Protein AF-A0A8J3IHF6-F1 (afdb_monomer_lite)

Secondary structure (DSSP, 8-state):
-PPPP--------TTSSHHHHHHHHHHHH-PPP--HHHHHHHHH-S-TT-TT-

InterPro domains:
  IPR027417 P-loop containing nucleoside triphosphate hydrolase [G3DSA:3.40.50.300] (2-51)
  IPR027417 P-loop containing nucleoside triphosphate hydrolase [SSF52540] (3-45)

Structure (mmCIF, N/CA/C/O backbone):
data_AF-A0A8J3IHF6-F1
#
_entry.id   AF-A0A8J3IHF6-F1
#
loop_
_atom_site.group_PDB
_atom_site.id
_atom_site.type_symbol
_atom_site.label_atom_id
_atom_site.label_alt_id
_atom_site.label_comp_id
_atom_site.label_asym_id
_atom_site.label_entity_id
_atom_site.label_seq_id
_atom_site.pdbx_PDB_ins_code
_atom_site.Cartn_x
_atom_site.Cartn_y
_atom_site.Cartn_z
_atom_site.occupancy
_atom_site.B_iso_or_equiv
_atom_site.auth_seq_id
_atom_site.auth_comp_id
_atom_site.auth_asym_id
_atom_site.auth_atom_id
_atom_site.pdbx_PDB_model_num
ATOM 1 N N . MET A 1 1 ? -22.238 -1.532 19.052 1.00 63.75 1 MET A N 1
ATOM 2 C CA . MET A 1 1 ? -22.257 -0.617 17.884 1.00 63.75 1 MET A CA 1
ATOM 3 C C . MET A 1 1 ? -21.862 -1.396 16.636 1.00 63.75 1 MET A C 1
ATOM 5 O O . MET A 1 1 ? -20.808 -2.016 16.657 1.00 63.75 1 MET A O 1
ATOM 9 N N . LYS A 1 2 ? -22.675 -1.399 15.567 1.00 73.69 2 LYS A N 1
ATOM 10 C CA . LYS A 1 2 ? -22.236 -1.940 14.265 1.00 73.69 2 LYS A CA 1
ATOM 11 C C . LYS A 1 2 ? -21.209 -0.983 13.660 1.00 73.69 2 LYS A C 1
ATOM 13 O O . LYS A 1 2 ? -21.479 0.211 13.539 1.00 73.69 2 LYS A O 1
ATOM 18 N N . ARG A 1 3 ? -20.033 -1.497 13.305 1.00 80.00 3 ARG A N 1
ATOM 19 C CA . ARG A 1 3 ? -18.980 -0.715 12.648 1.00 80.00 3 ARG A CA 1
ATOM 20 C C . ARG A 1 3 ? -19.414 -0.459 11.201 1.00 80.00 3 ARG A C 1
ATOM 22 O O . ARG A 1 3 ? -19.789 -1.403 10.508 1.00 80.00 3 ARG A O 1
ATOM 29 N N . LYS A 1 4 ? -19.430 0.804 10.763 1.00 91.62 4 LYS A N 1
ATOM 30 C CA . LYS A 1 4 ? -19.728 1.129 9.361 1.00 91.62 4 LYS A CA 1
ATOM 31 C C . LYS A 1 4 ? -18.583 0.616 8.477 1.00 91.62 4 LYS A C 1
ATOM 33 O O . LYS A 1 4 ? -17.428 0.795 8.872 1.00 91.62 4 LYS A O 1
ATOM 38 N N . PRO A 1 5 ? -18.874 0.007 7.316 1.00 92.06 5 PRO A N 1
ATOM 39 C CA . PRO A 1 5 ? -17.849 -0.276 6.320 1.00 92.06 5 PRO A CA 1
ATOM 40 C C . PRO A 1 5 ? -17.108 1.012 5.946 1.00 92.06 5 PRO A C 1
ATOM 42 O O . PRO A 1 5 ? -17.734 2.062 5.797 1.00 92.06 5 PRO A O 1
ATOM 45 N N . LEU A 1 6 ? -15.785 0.931 5.822 1.00 92.81 6 LEU A N 1
ATOM 46 C CA . LEU A 1 6 ? -14.917 2.062 5.512 1.00 92.81 6 LEU A CA 1
ATOM 47 C C . LEU A 1 6 ? -13.943 1.655 4.411 1.00 92.81 6 LEU A C 1
ATOM 49 O O . LEU A 1 6 ? -13.317 0.601 4.496 1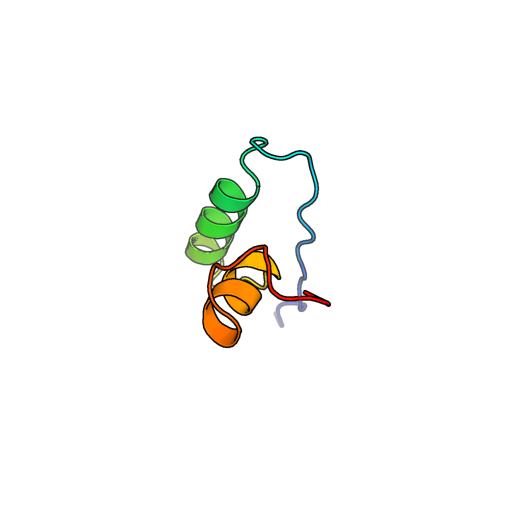.00 92.81 6 LEU A O 1
ATOM 53 N N . VAL A 1 7 ? -13.820 2.504 3.396 1.00 95.31 7 VAL A N 1
ATOM 54 C CA . VAL A 1 7 ? -12.864 2.342 2.300 1.00 95.31 7 VAL A CA 1
ATOM 55 C C . VAL A 1 7 ? -11.866 3.487 2.376 1.00 95.31 7 VAL A C 1
ATOM 57 O O . VAL A 1 7 ? -12.259 4.652 2.430 1.00 95.31 7 VAL A O 1
ATOM 60 N N . TYR A 1 8 ? -10.579 3.153 2.371 1.00 94.38 8 TYR A N 1
ATOM 61 C CA . TYR A 1 8 ? -9.493 4.122 2.294 1.00 94.38 8 TYR A CA 1
ATOM 62 C C . TYR A 1 8 ? -8.984 4.188 0.854 1.00 94.38 8 TYR A C 1
ATOM 64 O O . TYR A 1 8 ? -8.527 3.180 0.317 1.00 94.38 8 TYR A O 1
ATOM 72 N N . LEU A 1 9 ? -9.039 5.369 0.237 1.00 95.06 9 LEU A N 1
ATOM 73 C CA . LEU A 1 9 ? -8.431 5.624 -1.069 1.00 95.06 9 LEU A CA 1
ATOM 74 C C . LEU A 1 9 ? -7.100 6.354 -0.866 1.00 95.06 9 LEU A C 1
ATOM 76 O O . LEU A 1 9 ? -7.066 7.434 -0.280 1.00 95.06 9 LEU A O 1
ATOM 80 N N . ILE A 1 10 ? -6.003 5.757 -1.334 1.00 94.44 10 ILE A N 1
ATOM 81 C CA . ILE A 1 10 ? -4.644 6.282 -1.153 1.00 94.44 10 ILE A CA 1
ATOM 82 C C . ILE A 1 10 ? -4.078 6.659 -2.526 1.00 94.44 10 ILE A C 1
ATOM 84 O O . ILE A 1 10 ? -3.866 5.792 -3.370 1.00 94.44 10 ILE A O 1
ATOM 88 N N . CYS A 1 11 ? -3.789 7.946 -2.731 1.00 93.56 11 CYS A N 1
ATOM 89 C CA . CYS A 1 11 ? -3.297 8.507 -3.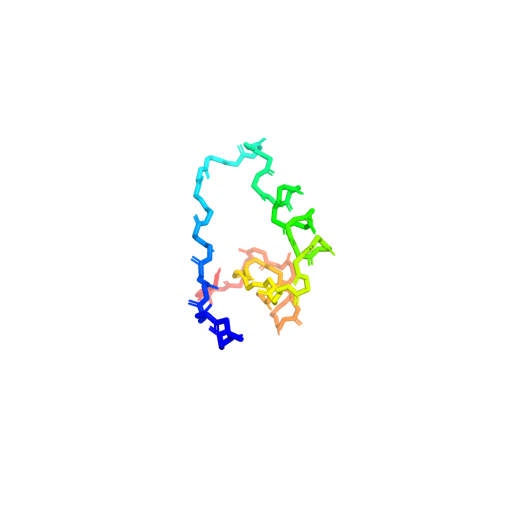996 1.00 93.56 11 CYS A CA 1
ATOM 90 C C . CYS A 1 11 ? -1.993 9.296 -3.794 1.00 93.56 11 CYS A C 1
ATOM 92 O O . CYS A 1 11 ? -1.680 9.721 -2.685 1.00 93.56 11 CYS A O 1
ATOM 94 N N . GLY A 1 12 ? -1.222 9.494 -4.868 1.00 93.56 12 GLY A N 1
ATOM 95 C CA . GLY A 1 12 ? 0.030 10.266 -4.845 1.00 93.56 12 GLY A CA 1
ATOM 96 C C . GLY A 1 12 ? 1.111 9.722 -5.783 1.00 93.56 12 GLY A C 1
ATOM 97 O O . GLY A 1 12 ? 0.966 8.642 -6.360 1.00 93.56 12 GLY A O 1
ATOM 98 N N . CYS A 1 13 ? 2.221 10.447 -5.908 1.00 93.81 13 CYS A N 1
ATOM 99 C CA . CYS A 1 13 ? 3.317 10.126 -6.830 1.00 93.81 13 CYS A CA 1
ATOM 100 C C . CYS A 1 13 ? 4.068 8.829 -6.471 1.00 93.81 13 CYS A C 1
ATOM 102 O O . CYS A 1 13 ? 3.987 8.322 -5.344 1.00 93.81 13 CYS A O 1
ATOM 104 N N . ILE A 1 14 ? 4.810 8.269 -7.432 1.00 91.00 14 ILE A N 1
ATOM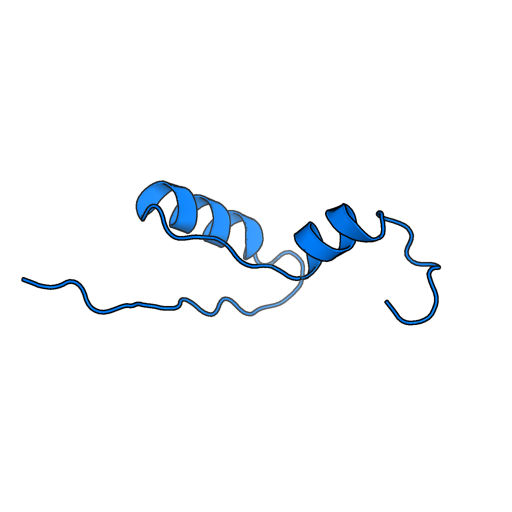 105 C CA . ILE A 1 14 ? 5.767 7.177 -7.178 1.00 91.00 14 ILE A CA 1
ATOM 106 C C . ILE A 1 14 ? 6.789 7.658 -6.135 1.00 91.00 14 ILE A C 1
ATOM 108 O O . ILE A 1 14 ? 7.167 8.825 -6.125 1.00 91.00 14 ILE A O 1
ATOM 112 N N . GLY A 1 15 ? 7.168 6.789 -5.197 1.00 93.12 15 GLY A N 1
ATOM 113 C CA . GLY A 1 15 ? 8.075 7.149 -4.099 1.00 93.12 15 GLY A CA 1
ATOM 114 C C . GLY A 1 15 ? 7.432 7.900 -2.923 1.00 93.12 15 GLY A C 1
ATOM 115 O O . GLY A 1 15 ? 8.045 7.975 -1.867 1.00 93.12 15 GLY A O 1
ATOM 116 N N . ALA A 1 16 ? 6.172 8.351 -3.014 1.00 96.56 16 ALA A N 1
ATOM 117 C CA . ALA A 1 16 ? 5.485 9.075 -1.928 1.00 96.56 16 ALA A CA 1
ATOM 118 C C . ALA A 1 16 ? 5.129 8.218 -0.686 1.00 96.56 16 ALA A C 1
ATOM 120 O O . ALA A 1 16 ? 4.380 8.654 0.182 1.00 96.56 16 ALA A O 1
ATOM 121 N N . GLY A 1 17 ? 5.594 6.967 -0.609 1.00 95.75 17 GLY A N 1
ATOM 122 C CA . GLY A 1 17 ? 5.368 6.092 0.549 1.00 95.75 17 GLY A CA 1
ATOM 123 C C . GLY A 1 17 ? 3.968 5.472 0.662 1.00 95.75 17 GLY A C 1
ATOM 124 O O . GLY A 1 17 ? 3.670 4.848 1.677 1.00 95.75 17 GLY A O 1
ATOM 125 N N . LYS A 1 18 ? 3.118 5.579 -0.370 1.00 95.69 18 LYS A N 1
ATOM 126 C CA . LYS A 1 18 ? 1.740 5.038 -0.380 1.00 95.69 18 LYS A CA 1
ATOM 127 C C . LYS A 1 18 ? 1.665 3.566 0.026 1.00 95.69 18 LYS A C 1
ATOM 129 O O . LYS A 1 18 ? 0.882 3.212 0.898 1.00 95.69 18 LYS A O 1
ATOM 134 N N . THR A 1 19 ? 2.505 2.722 -0.575 1.00 93.50 19 THR A N 1
ATOM 135 C CA . THR A 1 19 ? 2.549 1.281 -0.287 1.00 93.50 19 THR A CA 1
ATOM 136 C C . THR A 1 19 ? 2.960 1.015 1.159 1.00 93.50 19 THR A C 1
ATOM 138 O O . THR A 1 19 ? 2.363 0.171 1.821 1.00 93.50 19 THR A O 1
ATOM 141 N N . THR A 1 20 ? 3.930 1.772 1.679 1.00 95.81 20 THR A N 1
ATOM 142 C CA . THR A 1 20 ? 4.370 1.680 3.078 1.00 95.81 20 THR A CA 1
ATOM 143 C C . THR A 1 20 ? 3.243 2.050 4.036 1.00 95.81 20 THR A C 1
ATOM 145 O O . THR A 1 20 ? 3.014 1.350 5.019 1.00 95.81 20 THR A O 1
ATOM 148 N N . PHE A 1 21 ? 2.516 3.129 3.746 1.00 96.06 21 PHE A N 1
ATOM 149 C CA . PHE A 1 21 ? 1.374 3.546 4.552 1.00 96.06 21 PHE A CA 1
ATOM 150 C C . PHE A 1 21 ? 0.226 2.527 4.492 1.00 96.06 21 PHE A C 1
ATOM 152 O O . PHE A 1 21 ? -0.300 2.141 5.532 1.00 96.06 21 PHE A O 1
ATOM 159 N N . ALA A 1 22 ? -0.113 2.030 3.300 1.00 95.50 22 ALA A N 1
ATOM 160 C CA . ALA A 1 22 ? -1.181 1.053 3.109 1.00 95.50 22 ALA A CA 1
ATOM 161 C C . ALA A 1 22 ? -0.923 -0.266 3.861 1.00 95.50 22 ALA A C 1
ATOM 163 O O . ALA A 1 22 ? -1.851 -0.803 4.457 1.00 95.50 22 ALA A O 1
ATOM 164 N N . LYS A 1 23 ? 0.325 -0.762 3.881 1.00 94.88 23 LYS A N 1
ATOM 165 C CA . LYS A 1 23 ? 0.713 -1.965 4.645 1.00 94.88 23 LYS A CA 1
ATOM 166 C C . LYS A 1 23 ? 0.553 -1.771 6.156 1.00 94.88 23 LYS A C 1
ATOM 168 O O . LYS A 1 23 ? -0.036 -2.611 6.823 1.00 94.88 23 LYS A O 1
ATOM 173 N N . LYS A 1 24 ? 0.992 -0.623 6.686 1.00 97.19 24 LYS A N 1
ATOM 174 C CA . LYS A 1 24 ? 0.788 -0.284 8.106 1.00 97.19 24 LYS A CA 1
ATOM 175 C C . LYS A 1 24 ? -0.698 -0.203 8.462 1.00 97.19 24 LYS A C 1
ATOM 177 O O . LYS A 1 24 ? -1.103 -0.673 9.518 1.00 97.19 24 LYS A O 1
ATOM 182 N N . LEU A 1 25 ? -1.511 0.389 7.586 1.00 95.69 25 LEU A N 1
ATOM 183 C CA . LEU A 1 25 ? -2.952 0.509 7.796 1.00 95.69 25 LEU A CA 1
ATOM 184 C C . LEU A 1 25 ? -3.647 -0.862 7.792 1.00 95.69 25 LEU A C 1
ATOM 186 O O . LEU A 1 25 ? -4.503 -1.108 8.639 1.00 95.69 25 LEU A O 1
ATOM 190 N N . GLU A 1 26 ? -3.266 -1.749 6.870 1.00 95.50 26 GLU A N 1
ATOM 191 C CA . GLU A 1 26 ? -3.710 -3.150 6.811 1.00 95.50 26 GLU A CA 1
ATOM 192 C C . GLU A 1 26 ? -3.414 -3.880 8.131 1.00 95.50 26 GLU A C 1
ATOM 194 O O . GLU A 1 26 ? -4.343 -4.389 8.757 1.00 95.50 26 GLU A O 1
ATOM 199 N N . GLU A 1 27 ? -2.171 -3.829 8.620 1.00 97.00 27 GLU A N 1
ATOM 200 C CA . GLU A 1 27 ? -1.769 -4.437 9.900 1.00 97.00 27 GLU A CA 1
ATOM 201 C C . GLU A 1 27 ? -2.548 -3.870 11.099 1.00 97.00 27 GLU A C 1
ATOM 203 O O . GLU A 1 27 ? -2.994 -4.616 11.969 1.00 97.00 27 GLU A O 1
ATOM 208 N N . GLN A 1 28 ? -2.747 -2.549 11.147 1.00 96.56 28 GLN A N 1
ATOM 209 C CA . GLN A 1 28 ? -3.413 -1.872 12.267 1.00 96.56 28 GLN A CA 1
ATOM 210 C C . GLN A 1 28 ? -4.925 -2.107 12.318 1.00 96.56 28 GLN A C 1
ATOM 212 O O . GLN A 1 28 ? -5.526 -2.061 13.392 1.00 96.56 28 GLN A O 1
ATOM 217 N N . THR A 1 29 ? -5.566 -2.286 11.162 1.00 94.44 29 THR A N 1
ATOM 218 C CA . THR A 1 29 ? -7.033 -2.320 11.064 1.00 94.44 29 THR A CA 1
ATOM 219 C C . THR A 1 29 ? -7.593 -3.701 10.750 1.00 94.44 29 THR A C 1
ATOM 221 O O . THR A 1 29 ? -8.793 -3.909 10.941 1.00 94.44 29 THR A O 1
ATOM 224 N N . GLY A 1 30 ? -6.759 -4.628 10.268 1.00 94.25 30 GLY A N 1
ATOM 225 C CA . GLY A 1 30 ? -7.202 -5.891 9.679 1.00 94.25 30 GLY A CA 1
ATOM 226 C C . GLY A 1 30 ? -7.969 -5.700 8.366 1.00 94.25 30 GLY A C 1
ATOM 227 O O . GLY A 1 30 ? -8.717 -6.587 7.958 1.00 94.25 30 GLY A O 1
ATOM 228 N N . ALA A 1 31 ? -7.858 -4.526 7.735 1.00 94.00 31 ALA A N 1
ATOM 229 C CA . ALA A 1 31 ? -8.521 -4.241 6.471 1.00 94.00 31 ALA A CA 1
ATOM 230 C C . ALA A 1 31 ? -7.828 -4.963 5.314 1.00 94.00 31 AL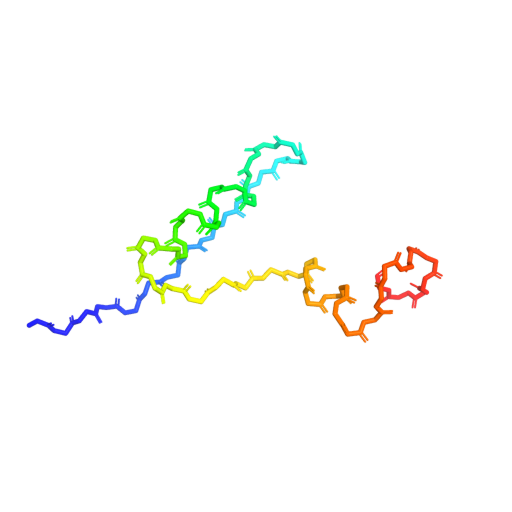A A C 1
ATOM 232 O O . ALA A 1 31 ? -6.608 -5.086 5.278 1.00 94.00 31 ALA A O 1
ATOM 233 N N . VAL A 1 32 ? -8.616 -5.371 4.322 1.00 92.50 32 VAL A N 1
ATOM 234 C CA . VAL A 1 32 ? -8.089 -5.957 3.088 1.00 92.50 32 VAL A CA 1
ATOM 235 C C . VAL A 1 32 ? -7.470 -4.859 2.228 1.00 92.50 32 VAL A C 1
ATOM 237 O O . VAL A 1 32 ? -8.146 -3.890 1.868 1.00 92.50 32 VAL A O 1
ATOM 240 N N . ARG A 1 33 ? -6.198 -5.022 1.854 1.00 91.94 33 ARG A N 1
ATOM 241 C CA . ARG A 1 33 ? -5.514 -4.117 0.929 1.00 91.94 33 ARG A CA 1
ATOM 242 C C . ARG A 1 33 ? -5.738 -4.549 -0.519 1.00 91.94 33 ARG A C 1
ATOM 244 O O . ARG A 1 33 ? -5.363 -5.643 -0.929 1.00 91.94 33 ARG A O 1
ATOM 251 N N . ILE A 1 34 ? -6.327 -3.662 -1.317 1.00 89.00 34 ILE A N 1
ATOM 252 C CA . ILE A 1 34 ? -6.568 -3.875 -2.749 1.00 89.00 34 ILE A CA 1
ATOM 253 C C . ILE A 1 34 ? -5.657 -2.923 -3.527 1.00 89.00 34 ILE A C 1
ATOM 255 O O . ILE A 1 34 ? -5.758 -1.709 -3.372 1.00 89.00 34 ILE A O 1
ATOM 259 N N . THR A 1 35 ? -4.758 -3.461 -4.353 1.00 85.69 35 THR A N 1
ATOM 260 C CA . THR A 1 35 ? -3.860 -2.658 -5.198 1.00 85.69 35 THR A CA 1
ATOM 261 C C . THR A 1 35 ? -3.644 -3.316 -6.554 1.00 85.69 35 THR A C 1
ATOM 263 O O . THR A 1 35 ? -3.294 -4.492 -6.612 1.00 85.69 35 THR A O 1
ATOM 266 N N . LYS A 1 36 ? -3.830 -2.564 -7.645 1.00 79.06 36 LYS A N 1
ATOM 267 C CA . LYS A 1 36 ? -3.689 -3.091 -9.012 1.00 79.06 36 LYS A CA 1
ATOM 268 C C . LYS A 1 36 ? -2.328 -3.766 -9.207 1.00 79.06 36 LYS A C 1
ATOM 270 O O . LYS A 1 36 ? -2.288 -4.888 -9.688 1.00 79.06 36 LYS A O 1
ATOM 275 N N . ASP A 1 37 ? -1.253 -3.123 -8.760 1.00 78.06 37 ASP A N 1
ATOM 276 C CA . ASP A 1 37 ? 0.118 -3.550 -9.056 1.00 78.06 37 ASP A CA 1
ATOM 277 C C . ASP A 1 37 ? 0.431 -4.964 -8.540 1.00 78.06 37 ASP A C 1
ATOM 279 O O . ASP A 1 37 ? 0.958 -5.794 -9.276 1.00 78.06 37 ASP A O 1
ATOM 283 N N . GLU A 1 38 ? 0.064 -5.286 -7.294 1.00 79.38 38 GLU A N 1
ATOM 284 C CA . GLU A 1 38 ? 0.362 -6.611 -6.724 1.00 79.38 38 GLU A CA 1
ATOM 285 C C . GLU A 1 38 ? -0.496 -7.715 -7.345 1.00 79.38 38 GLU A C 1
ATOM 287 O O . GLU A 1 38 ? -0.017 -8.834 -7.524 1.00 79.38 38 GLU A O 1
ATOM 292 N N . TRP A 1 39 ? -1.751 -7.415 -7.685 1.00 80.19 39 TRP A N 1
ATOM 293 C CA . TRP A 1 39 ? -2.621 -8.378 -8.357 1.00 80.19 39 TRP A CA 1
ATOM 294 C C . TRP A 1 39 ? -2.191 -8.599 -9.810 1.00 80.19 39 TRP A C 1
ATOM 296 O O . TRP A 1 39 ? -2.129 -9.749 -10.236 1.00 80.19 39 TRP A O 1
ATOM 306 N N . SER A 1 40 ? -1.814 -7.543 -10.540 1.00 78.12 40 SER A N 1
ATOM 307 C CA . SER A 1 40 ? -1.247 -7.657 -11.888 1.00 78.12 40 SER A CA 1
ATOM 308 C C . SER A 1 40 ? -0.003 -8.543 -11.889 1.00 78.12 40 SER A C 1
ATOM 310 O O . SER A 1 40 ? 0.044 -9.513 -12.639 1.00 78.12 40 SER A O 1
ATOM 312 N N . ILE A 1 41 ? 0.951 -8.302 -10.980 1.00 82.00 41 ILE A N 1
ATOM 313 C CA . ILE A 1 41 ? 2.159 -9.135 -10.874 1.00 82.00 41 ILE A CA 1
ATOM 314 C C . ILE A 1 41 ? 1.804 -10.596 -10.573 1.00 82.00 41 ILE A C 1
ATOM 316 O O . ILE A 1 41 ? 2.390 -11.504 -11.158 1.00 82.00 41 ILE A O 1
ATOM 320 N N . ARG A 1 42 ? 0.844 -10.847 -9.674 1.00 80.75 42 ARG A N 1
ATOM 321 C CA . ARG A 1 42 ? 0.435 -12.215 -9.313 1.00 80.75 42 ARG A CA 1
ATOM 322 C C . ARG A 1 42 ? -0.244 -12.968 -10.452 1.00 80.75 42 ARG A C 1
ATOM 324 O O . ARG A 1 42 ? -0.047 -14.174 -10.552 1.00 80.75 42 ARG A O 1
ATOM 331 N N . PHE A 1 43 ? -1.073 -12.298 -11.249 1.00 82.00 43 PHE A N 1
ATOM 332 C CA . PHE A 1 43 ? -1.863 -12.960 -12.288 1.00 82.00 43 PHE A CA 1
ATOM 333 C C . PHE A 1 43 ? -1.157 -13.030 -13.641 1.00 82.00 43 PHE A C 1
ATOM 335 O O . PHE A 1 43 ? -1.374 -13.988 -14.376 1.00 82.00 43 PHE A O 1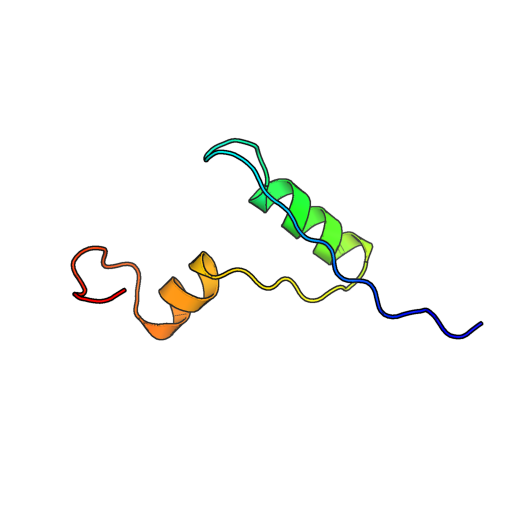
ATOM 342 N N . ILE A 1 44 ? -0.352 -12.022 -13.977 1.00 80.62 44 ILE A N 1
ATOM 343 C CA . ILE A 1 44 ? 0.177 -11.806 -15.335 1.00 80.62 44 ILE A CA 1
ATOM 344 C C . ILE A 1 44 ? 1.709 -11.838 -15.355 1.00 80.62 44 ILE A C 1
ATOM 346 O O . ILE A 1 44 ? 2.314 -12.074 -16.396 1.00 80.62 44 ILE A O 1
ATOM 350 N N . GLY A 1 45 ? 2.346 -11.693 -14.192 1.00 77.81 45 GLY A N 1
ATOM 351 C CA . GLY A 1 45 ? 3.795 -11.627 -14.062 1.00 77.81 45 GLY A CA 1
ATOM 352 C C . GLY A 1 45 ? 4.311 -10.191 -14.053 1.00 77.81 45 GLY A C 1
ATOM 353 O O . GLY A 1 45 ? 3.560 -9.224 -14.145 1.00 77.81 45 GLY A O 1
ATOM 354 N N . ASN A 1 46 ? 5.624 -10.050 -13.887 1.00 81.56 46 ASN A N 1
ATOM 355 C CA . ASN A 1 46 ? 6.298 -8.753 -13.809 1.00 81.56 46 ASN A CA 1
ATOM 356 C C . ASN A 1 46 ? 6.927 -8.349 -15.155 1.00 81.56 46 ASN A C 1
ATOM 358 O O . ASN A 1 46 ? 8.023 -7.790 -15.180 1.00 81.56 46 ASN A O 1
ATOM 362 N N . ASP A 1 47 ? 6.276 -8.702 -16.263 1.00 81.12 47 ASP A N 1
ATOM 363 C CA . ASP A 1 47 ? 6.761 -8.402 -17.606 1.00 81.12 47 ASP A CA 1
ATOM 364 C C . ASP A 1 47 ? 6.060 -7.144 -18.148 1.00 81.12 47 ASP A C 1
ATOM 366 O O . ASP A 1 47 ? 4.866 -7.188 -18.446 1.00 81.12 47 ASP A O 1
ATOM 370 N N . PRO A 1 48 ? 6.778 -6.013 -18.272 1.00 72.44 48 PRO A N 1
ATOM 371 C CA . PRO A 1 48 ? 6.212 -4.767 -18.776 1.00 72.44 48 PRO A CA 1
ATOM 372 C C . PRO A 1 48 ? 5.982 -4.776 -20.296 1.00 72.44 48 PRO A C 1
ATOM 374 O O . PRO A 1 48 ? 5.536 -3.770 -20.838 1.00 72.44 48 PRO A O 1
ATOM 377 N N . THR A 1 49 ? 6.335 -5.859 -20.999 1.00 81.12 49 THR A N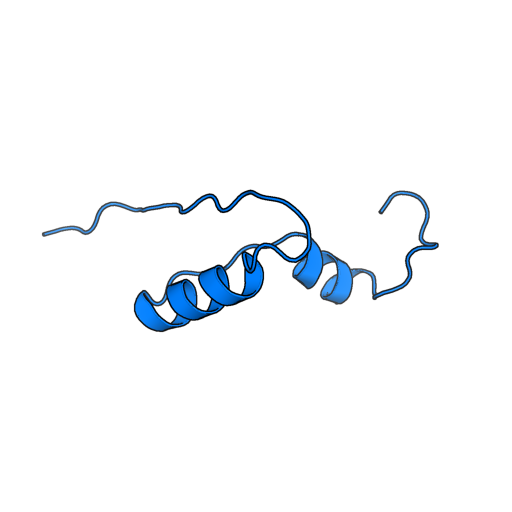 1
ATOM 378 C CA . THR A 1 49 ? 6.165 -5.996 -22.455 1.00 81.12 49 THR A CA 1
ATOM 379 C C . THR A 1 49 ? 4.860 -6.686 -22.853 1.00 81.12 49 THR A C 1
ATOM 381 O O . THR A 1 49 ? 4.580 -6.826 -24.043 1.00 81.12 49 THR A O 1
ATOM 384 N N . ILE A 1 50 ? 4.048 -7.102 -21.876 1.00 78.50 50 ILE A N 1
ATOM 385 C CA . ILE A 1 50 ? 2.751 -7.727 -22.131 1.00 78.50 50 ILE A CA 1
ATOM 386 C C . ILE A 1 50 ? 1.785 -6.670 -22.667 1.00 78.50 50 ILE A C 1
ATOM 388 O O . ILE A 1 50 ? 1.358 -5.760 -21.958 1.00 78.50 50 ILE A O 1
ATOM 392 N N . ASP A 1 51 ? 1.438 -6.810 -23.942 1.00 72.69 51 ASP A N 1
ATOM 393 C CA . ASP A 1 51 ? 0.559 -5.879 -24.637 1.00 72.69 51 ASP A CA 1
ATOM 394 C C . ASP A 1 51 ? -0.847 -5.882 -24.008 1.00 72.69 51 ASP A C 1
ATOM 396 O O . ASP A 1 51 ? -1.475 -6.930 -23.835 1.00 72.69 51 ASP A O 1
ATOM 400 N N . GLY A 1 52 ? -1.350 -4.694 -23.665 1.00 65.81 52 GLY A N 1
ATOM 401 C CA . GLY A 1 52 ? -2.671 -4.521 -23.055 1.00 65.81 52 GLY A CA 1
ATOM 402 C C . GLY A 1 52 ? -2.732 -4.635 -21.526 1.00 65.81 52 GLY A C 1
ATOM 403 O O . GLY A 1 52 ? -3.849 -4.685 -20.998 1.00 65.81 52 GLY A O 1
ATOM 404 N N . TYR A 1 53 ? -1.593 -4.634 -20.815 1.00 55.84 53 TYR A N 1
ATOM 405 C CA . TYR A 1 53 ? -1.546 -4.600 -19.344 1.00 55.84 53 TYR A CA 1
ATOM 406 C C . TYR A 1 53 ? -0.578 -3.581 -18.737 1.00 55.84 53 TYR A C 1
ATOM 408 O O . TYR A 1 53 ? 0.546 -3.434 -19.252 1.00 55.84 53 TYR A O 1
#

Organism: NCBI:txid2778369

Radius of gyration: 14.3 Å; chains: 1; bounding box: 30×23×42 Å

Sequence (53 aa):
MKRKPLVYLICGCIGAGKTTFAKKLEEQTGAVRITKDEWSIRFIGNDPTIDGY

Foldseek 3Di:
DDDDDDDDDFDDDPPPCRVVVQVVCCVVPVDDDDDPVVVCCVPPNPDPPPPPD

pLDDT: mean 87.03, std 9.78, range [55.84, 97.19]